Protein AF-A0A839HQU5-F1 (afdb_monomer_lite)

Sequence (50 aa):
MQTPPDLLASHGPRDTLDVDVLIVGAGPAGLATAIRLKQLAAAAGTELSV

Radius of gyration: 16.87 Å; chains: 1; bounding box: 31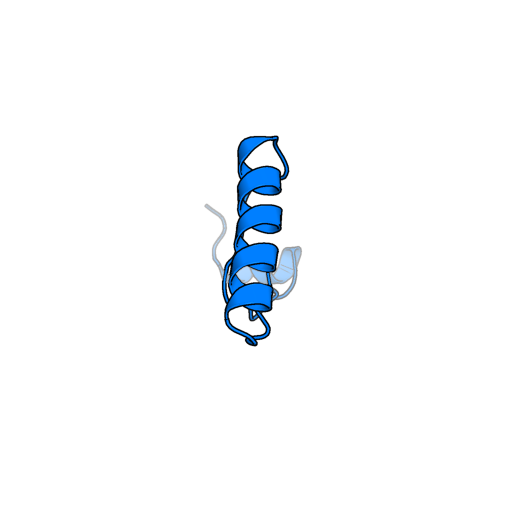×30×44 Å

pLDDT: mean 94.13, std 4.84, range [75.06, 98.56]

Organism: NCBI:txid2759899

Secondary structure (DSSP, 8-state):
---HHHHHHHH-SPP----S------SHHHHHHHHHHHHHHHHTT-----

InterPro domains:
  IPR036188 FAD/NAD(P)-binding domain superfamily [G3DSA:3.50.50.60] (7-50)
  IPR036188 FAD/NAD(P)-binding domain superfamily [SSF51905] (16-50)

Foldseek 3Di:
DDDPVRCCVVPNDDDDDDFPDDFDDPDPVSVVVVVVVCVVCVVVVHDGGD

Structure (mmCIF, N/CA/C/O backbone):
data_AF-A0A839HQU5-F1
#
_entry.id   AF-A0A839HQU5-F1
#
loop_
_atom_site.group_PDB
_atom_site.id
_atom_site.type_symbol
_atom_site.label_atom_id
_atom_site.label_alt_id
_atom_site.label_comp_id
_atom_site.label_asym_id
_atom_site.label_entity_id
_atom_site.label_seq_id
_atom_site.pdbx_PDB_ins_code
_atom_site.Cartn_x
_atom_site.Cartn_y
_atom_site.Cartn_z
_atom_site.occupancy
_atom_site.B_iso_or_equiv
_atom_site.auth_seq_id
_atom_site.auth_comp_id
_atom_site.auth_asym_id
_atom_site.auth_atom_id
_atom_site.pdbx_PDB_model_num
ATOM 1 N N . MET A 1 1 ? 13.967 -10.610 -31.849 1.00 75.06 1 MET A N 1
ATOM 2 C CA . MET A 1 1 ? 13.487 -10.634 -30.450 1.00 75.06 1 MET A CA 1
ATOM 3 C C . MET A 1 1 ? 14.011 -11.900 -29.802 1.00 75.06 1 MET A C 1
ATOM 5 O O . MET A 1 1 ? 14.045 -12.910 -30.491 1.00 75.06 1 MET A O 1
ATOM 9 N N . GLN A 1 2 ? 14.449 -11.848 -28.544 1.00 80.44 2 GLN A N 1
ATOM 10 C CA . GLN A 1 2 ? 14.785 -13.067 -27.798 1.00 80.44 2 GLN A CA 1
ATOM 11 C C . GLN A 1 2 ? 13.512 -13.872 -27.522 1.00 80.44 2 GLN A C 1
ATOM 13 O O . GLN A 1 2 ? 12.447 -13.283 -27.321 1.00 80.44 2 GLN A O 1
ATOM 18 N N . THR A 1 3 ? 13.610 -15.202 -27.549 1.00 88.94 3 THR A N 1
ATOM 19 C CA . THR A 1 3 ? 12.472 -16.075 -27.243 1.00 88.94 3 THR A CA 1
ATOM 20 C C . THR A 1 3 ? 12.337 -16.268 -25.724 1.00 88.94 3 THR A C 1
ATOM 22 O O . THR A 1 3 ? 13.314 -16.084 -24.995 1.00 88.94 3 THR A O 1
ATOM 25 N N . PRO A 1 4 ? 11.149 -16.626 -25.198 1.00 87.56 4 PRO A N 1
ATOM 26 C CA . PRO A 1 4 ? 10.964 -16.815 -23.756 1.00 87.56 4 PRO A CA 1
ATOM 27 C C . PRO A 1 4 ? 11.954 -17.801 -23.096 1.00 87.56 4 PRO A C 1
ATOM 29 O O . PRO A 1 4 ? 12.422 -17.496 -21.999 1.00 87.56 4 PRO A O 1
ATOM 32 N N . PRO A 1 5 ? 12.334 -18.934 -23.727 1.00 89.56 5 PRO A N 1
ATOM 33 C CA . PRO A 1 5 ? 13.376 -19.818 -23.197 1.00 89.56 5 PRO A CA 1
ATOM 34 C C . PRO A 1 5 ? 14.753 -19.148 -23.058 1.00 89.56 5 PRO A C 1
ATOM 36 O O . PRO A 1 5 ? 15.419 -19.345 -22.043 1.00 89.56 5 PRO A O 1
ATOM 39 N N . ASP A 1 6 ? 15.155 -18.312 -24.025 1.00 91.81 6 ASP A N 1
ATOM 40 C CA . ASP A 1 6 ? 16.457 -17.619 -24.009 1.00 91.81 6 ASP A CA 1
ATOM 41 C C . ASP A 1 6 ? 16.564 -16.637 -22.830 1.00 91.81 6 ASP A C 1
ATOM 43 O O . ASP A 1 6 ? 17.627 -16.467 -22.225 1.00 91.81 6 ASP A O 1
ATOM 47 N N . LEU A 1 7 ? 15.443 -16.001 -22.474 1.00 90.06 7 LEU A N 1
ATOM 48 C CA . LEU A 1 7 ? 15.357 -15.071 -21.347 1.00 90.06 7 LEU A CA 1
ATOM 49 C C . LEU A 1 7 ? 15.502 -15.792 -20.001 1.00 90.06 7 LEU A C 1
ATOM 51 O O . LEU A 1 7 ? 16.218 -15.309 -19.126 1.00 90.06 7 LEU A O 1
ATOM 55 N N . LEU A 1 8 ? 14.873 -16.961 -19.851 1.00 90.00 8 LEU A N 1
ATOM 56 C CA . LEU A 1 8 ? 14.958 -17.774 -18.632 1.00 90.00 8 LEU A CA 1
ATOM 57 C C . LEU A 1 8 ? 16.358 -18.367 -18.433 1.00 90.00 8 LEU A C 1
ATOM 59 O O . LEU A 1 8 ? 16.846 -18.419 -17.309 1.00 90.00 8 LEU A O 1
ATOM 63 N N . ALA A 1 9 ? 17.027 -18.774 -19.516 1.00 90.00 9 ALA A N 1
ATOM 64 C CA . ALA A 1 9 ? 18.398 -19.279 -19.448 1.00 90.00 9 ALA A CA 1
ATOM 65 C C . ALA A 1 9 ? 19.405 -18.204 -18.997 1.00 90.00 9 ALA A C 1
ATOM 67 O O . ALA A 1 9 ? 20.398 -18.529 -18.351 1.00 90.00 9 ALA A O 1
ATOM 68 N N . SER A 1 10 ? 19.151 -16.931 -19.326 1.00 92.62 10 SER A N 1
ATOM 69 C CA . SER A 1 10 ? 20.041 -15.806 -19.005 1.00 92.62 10 SER A CA 1
ATOM 70 C C . SER A 1 10 ? 19.746 -15.125 -17.662 1.00 92.62 10 SER A C 1
ATOM 72 O O . SER A 1 10 ? 20.676 -14.607 -17.049 1.00 92.62 10 SER A O 1
ATOM 74 N N . HIS A 1 11 ? 18.495 -15.139 -17.188 1.00 91.00 11 HIS A N 1
ATOM 75 C CA . HIS A 1 11 ? 18.073 -14.400 -15.984 1.00 91.00 11 HIS A CA 1
ATOM 76 C C . HIS A 1 11 ? 17.466 -15.280 -14.883 1.00 91.00 11 HIS A C 1
ATOM 78 O O . HIS A 1 11 ? 17.139 -14.775 -13.813 1.00 91.00 11 HIS A O 1
ATOM 84 N N . GLY A 1 12 ? 17.335 -16.587 -15.120 1.00 88.44 12 GLY A N 1
ATOM 85 C CA . GLY A 1 12 ? 16.715 -17.514 -14.182 1.00 88.44 12 GLY A CA 1
ATOM 86 C C . GLY A 1 12 ? 15.179 -17.496 -14.225 1.00 88.44 12 GLY A C 1
ATOM 87 O O . GLY A 1 12 ? 14.565 -16.816 -15.056 1.00 88.44 12 GLY A O 1
ATOM 88 N N . PRO A 1 13 ? 14.532 -18.307 -13.371 1.00 90.81 13 PRO A N 1
ATOM 89 C CA . PRO A 1 13 ? 13.079 -18.349 -13.253 1.00 90.81 13 PRO A CA 1
ATOM 90 C C . PRO A 1 13 ? 12.520 -17.044 -12.665 1.00 90.81 13 PRO A C 1
ATOM 92 O O . PRO A 1 13 ? 13.222 -16.290 -12.000 1.00 90.81 13 PRO A O 1
ATOM 95 N N . ARG A 1 14 ? 11.235 -16.774 -12.915 1.00 90.50 14 ARG A N 1
ATOM 96 C CA . ARG A 1 14 ? 10.536 -15.615 -12.345 1.00 90.50 14 ARG A CA 1
ATOM 97 C C . ARG A 1 14 ? 10.132 -15.896 -10.902 1.00 90.50 14 ARG A C 1
ATOM 99 O O . ARG A 1 14 ? 9.544 -16.942 -10.636 1.00 90.50 14 ARG A O 1
ATOM 106 N N . ASP A 1 15 ? 10.347 -14.920 -10.033 1.00 90.38 15 ASP A N 1
ATOM 107 C CA . ASP A 1 15 ? 9.826 -14.958 -8.671 1.00 90.38 15 ASP A CA 1
ATOM 108 C C . ASP A 1 15 ? 8.347 -14.562 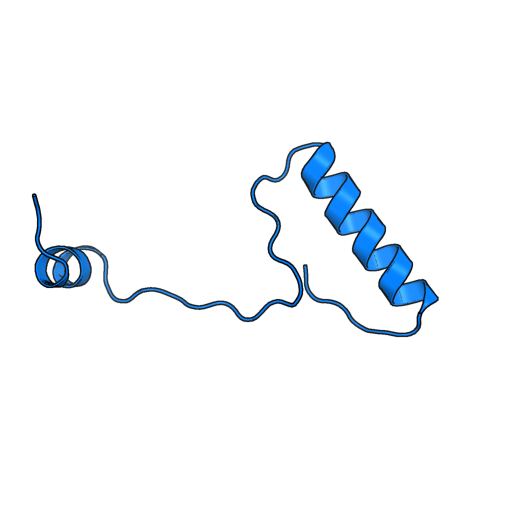-8.650 1.00 90.38 15 ASP A C 1
ATOM 110 O O . ASP A 1 15 ? 7.892 -13.714 -9.422 1.00 90.38 15 ASP A O 1
ATOM 114 N N . THR A 1 16 ? 7.589 -15.201 -7.763 1.00 93.12 16 THR A N 1
ATOM 115 C CA . THR A 1 16 ? 6.188 -14.866 -7.482 1.00 93.12 16 THR A CA 1
ATOM 116 C C . THR A 1 16 ? 6.091 -14.422 -6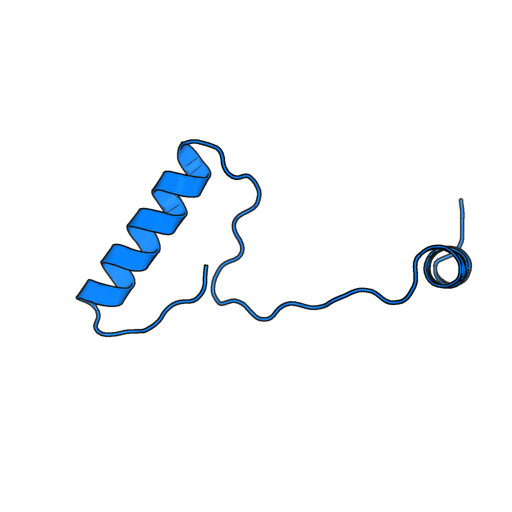.033 1.00 93.12 16 THR A C 1
ATOM 118 O O . THR A 1 16 ? 6.755 -14.990 -5.168 1.00 93.12 16 THR A O 1
ATOM 121 N N . LEU A 1 17 ? 5.280 -13.400 -5.780 1.00 93.94 17 LEU A N 1
ATOM 122 C CA . LEU A 1 17 ? 5.035 -12.880 -4.445 1.00 93.94 17 LEU A CA 1
ATOM 123 C C . LEU A 1 17 ? 3.528 -12.788 -4.220 1.00 93.94 17 LEU A C 1
ATOM 125 O O . LEU A 1 17 ? 2.839 -12.082 -4.956 1.00 93.94 17 LEU A O 1
ATOM 129 N N . A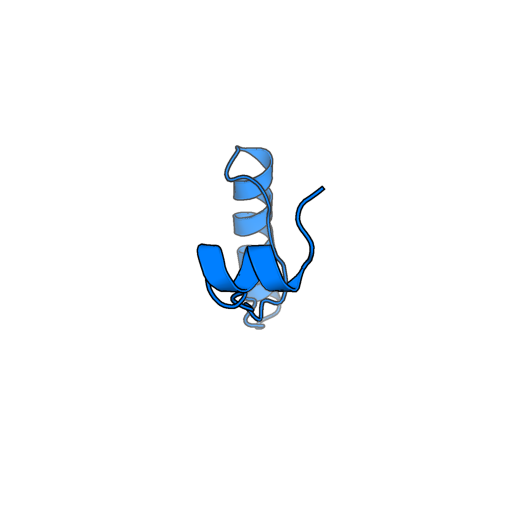SP A 1 18 ? 3.050 -13.471 -3.185 1.00 95.56 18 ASP A N 1
ATOM 130 C CA . ASP A 1 18 ? 1.658 -13.401 -2.757 1.00 95.56 18 ASP A CA 1
ATOM 131 C C . ASP A 1 18 ? 1.483 -12.230 -1.782 1.00 95.56 18 ASP A C 1
ATOM 133 O O . ASP A 1 18 ? 2.054 -12.212 -0.689 1.00 95.56 18 ASP A O 1
ATOM 137 N N . VAL A 1 19 ? 0.705 -11.232 -2.194 1.00 95.25 19 VAL A N 1
ATOM 138 C CA . VAL A 1 19 ? 0.322 -10.063 -1.390 1.00 95.25 19 VAL A CA 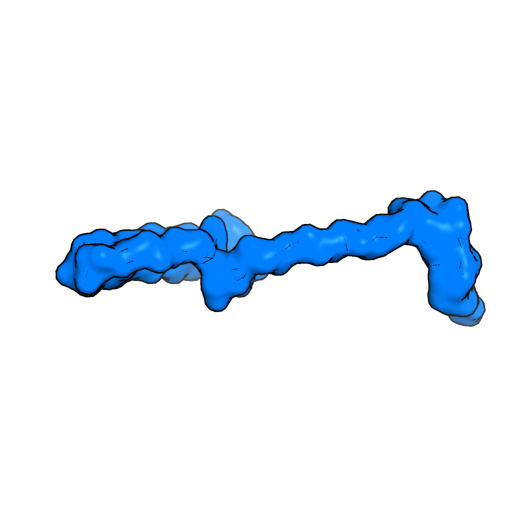1
ATOM 139 C C . VAL A 1 19 ? -1.138 -9.727 -1.653 1.00 95.25 19 VAL A C 1
ATOM 141 O O . VAL A 1 19 ? -1.648 -9.982 -2.744 1.00 95.25 19 VAL A O 1
ATOM 144 N N . ASP A 1 20 ? -1.800 -9.104 -0.679 1.00 96.69 20 ASP A N 1
ATOM 145 C CA . ASP A 1 20 ? -3.175 -8.630 -0.862 1.00 96.69 20 ASP A CA 1
ATOM 146 C C . ASP A 1 20 ? -3.213 -7.424 -1.807 1.00 96.69 20 ASP A C 1
ATOM 148 O O . ASP A 1 20 ? -4.103 -7.295 -2.650 1.00 96.69 20 ASP A O 1
ATOM 152 N N . VAL A 1 21 ? -2.231 -6.526 -1.673 1.00 96.50 21 VAL A N 1
ATOM 153 C CA . VAL A 1 21 ? -2.102 -5.324 -2.497 1.00 96.50 21 VAL A CA 1
ATOM 154 C C . VAL A 1 21 ? -0.635 -5.102 -2.856 1.00 96.50 21 VAL A C 1
ATOM 156 O O . VAL A 1 21 ? 0.204 -4.976 -1.976 1.00 96.50 21 VAL A O 1
ATOM 159 N N . LEU A 1 22 ? -0.326 -4.983 -4.151 1.00 96.81 22 LEU A N 1
ATOM 160 C CA . LEU A 1 22 ? 1.006 -4.603 -4.631 1.00 96.81 22 LEU A CA 1
ATOM 161 C C . LEU A 1 22 ? 1.037 -3.118 -5.013 1.00 96.81 22 LEU A C 1
ATOM 163 O O . LEU A 1 22 ? 0.287 -2.681 -5.887 1.00 96.81 22 LEU A O 1
ATOM 167 N N . ILE A 1 23 ? 1.944 -2.349 -4.407 1.00 97.25 23 ILE A N 1
ATOM 168 C CA . ILE A 1 23 ? 2.128 -0.922 -4.709 1.00 97.25 23 ILE A CA 1
ATOM 169 C C . ILE A 1 23 ? 3.399 -0.725 -5.538 1.00 97.25 23 ILE A C 1
ATOM 171 O O . ILE A 1 23 ? 4.510 -0.988 -5.082 1.00 97.25 23 ILE A O 1
ATOM 175 N N . VAL A 1 24 ? 3.249 -0.207 -6.761 1.00 97.31 24 VAL A N 1
ATOM 176 C CA . VAL A 1 24 ? 4.379 0.082 -7.656 1.00 97.31 24 VAL A CA 1
ATOM 177 C C . VAL A 1 24 ? 4.806 1.543 -7.510 1.00 97.31 24 VAL A C 1
ATOM 179 O O . VAL A 1 24 ? 4.121 2.455 -7.969 1.00 97.31 24 VAL A O 1
ATOM 182 N N . GLY A 1 25 ? 5.972 1.753 -6.897 1.00 95.75 25 GLY A N 1
ATOM 183 C CA . GLY A 1 25 ? 6.593 3.066 -6.711 1.00 95.75 25 GLY A CA 1
ATOM 184 C C . GLY A 1 25 ? 6.416 3.633 -5.299 1.00 95.75 25 GLY A C 1
ATOM 185 O O . GLY A 1 25 ? 5.308 3.907 -4.846 1.00 95.75 25 GLY A O 1
ATOM 186 N N . ALA A 1 26 ? 7.534 3.888 -4.616 1.00 96.69 26 ALA A N 1
ATOM 187 C CA . ALA A 1 26 ? 7.583 4.384 -3.234 1.00 96.69 26 ALA A CA 1
ATOM 188 C C . ALA A 1 26 ? 7.584 5.926 -3.132 1.00 96.69 26 ALA A C 1
ATOM 190 O O . ALA A 1 26 ? 8.255 6.511 -2.285 1.00 96.69 26 ALA A O 1
ATOM 191 N N . GLY A 1 27 ? 6.860 6.601 -4.028 1.00 98.06 27 GLY A N 1
ATOM 192 C CA . GLY A 1 27 ? 6.668 8.052 -3.963 1.00 98.06 27 GLY A CA 1
ATOM 193 C C . GLY A 1 27 ? 5.649 8.458 -2.888 1.00 98.06 27 GLY A C 1
ATOM 194 O O . GLY A 1 27 ? 5.028 7.592 -2.267 1.00 98.06 27 GLY A O 1
ATOM 195 N N . PRO A 1 28 ? 5.388 9.766 -2.702 1.00 98.56 28 PRO A N 1
ATOM 196 C CA . PRO A 1 28 ? 4.450 10.250 -1.686 1.00 98.56 28 PRO A CA 1
ATOM 197 C C . PRO A 1 28 ? 3.058 9.615 -1.789 1.00 98.56 28 PRO A C 1
ATOM 199 O O . PRO A 1 28 ? 2.484 9.228 -0.776 1.00 98.56 28 PRO A O 1
ATOM 202 N N . ALA A 1 29 ? 2.542 9.440 -3.011 1.00 98.31 29 ALA A N 1
ATOM 203 C CA . ALA A 1 29 ? 1.250 8.798 -3.246 1.00 98.31 29 ALA A CA 1
ATOM 204 C C . ALA A 1 29 ? 1.254 7.302 -2.879 1.00 98.31 29 ALA A C 1
ATOM 206 O O . ALA A 1 29 ? 0.323 6.830 -2.225 1.00 98.31 29 ALA A O 1
ATOM 207 N N . GLY A 1 30 ? 2.304 6.563 -3.256 1.00 98.31 30 GLY A N 1
ATOM 208 C CA . GLY A 1 30 ? 2.430 5.134 -2.952 1.00 98.31 30 GLY A CA 1
ATOM 209 C C . GLY A 1 30 ? 2.572 4.880 -1.453 1.00 98.31 30 GLY A C 1
ATOM 210 O O . GLY A 1 30 ? 1.846 4.064 -0.891 1.00 98.31 30 GLY A O 1
ATOM 211 N N . LEU A 1 31 ? 3.420 5.658 -0.776 1.00 98.31 31 LEU A N 1
ATOM 212 C CA . LEU A 1 31 ? 3.598 5.558 0.673 1.00 98.31 31 LEU A CA 1
ATOM 213 C C . LEU A 1 31 ? 2.342 5.986 1.441 1.00 98.31 31 LEU A C 1
ATOM 215 O O . LEU A 1 31 ? 1.946 5.299 2.379 1.00 98.31 31 LEU A O 1
ATOM 219 N N . ALA A 1 32 ? 1.667 7.065 1.026 1.00 98.50 32 ALA A N 1
ATOM 220 C CA . ALA A 1 32 ? 0.391 7.462 1.622 1.00 98.50 32 ALA A CA 1
ATOM 221 C C . ALA A 1 32 ? -0.669 6.359 1.477 1.00 98.50 32 ALA A C 1
ATOM 223 O O . ALA A 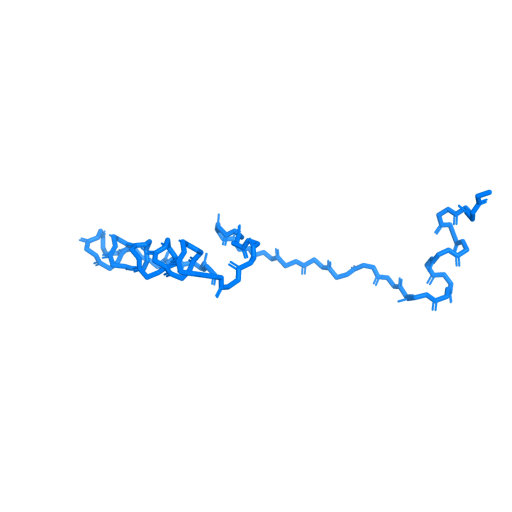1 32 ? -1.408 6.091 2.425 1.00 98.50 32 ALA A O 1
ATOM 224 N N . THR A 1 33 ? -0.700 5.682 0.325 1.00 98.31 33 THR A N 1
ATOM 225 C CA . THR A 1 33 ? -1.596 4.545 0.073 1.00 98.31 33 THR A CA 1
ATOM 226 C C . THR A 1 33 ? -1.269 3.370 0.995 1.00 98.31 33 THR A C 1
ATOM 228 O O . THR A 1 33 ? -2.160 2.898 1.698 1.00 98.31 33 THR A O 1
ATOM 231 N N . ALA A 1 34 ? 0.001 2.953 1.078 1.00 98.19 34 ALA A N 1
ATOM 232 C CA . ALA A 1 34 ? 0.445 1.861 1.950 1.00 98.19 34 ALA A CA 1
ATOM 233 C C . ALA A 1 34 ? 0.097 2.120 3.426 1.00 98.19 34 ALA A C 1
ATOM 235 O O . ALA A 1 34 ? -0.506 1.280 4.098 1.00 98.19 34 ALA A O 1
ATOM 236 N N . ILE A 1 35 ? 0.417 3.322 3.919 1.00 97.88 35 ILE A N 1
ATOM 237 C CA . ILE A 1 35 ? 0.131 3.736 5.298 1.00 97.88 35 ILE A CA 1
ATOM 238 C C . ILE A 1 35 ? -1.377 3.731 5.551 1.00 97.88 35 ILE A C 1
ATOM 240 O O . ILE A 1 35 ? -1.835 3.200 6.566 1.00 97.88 35 ILE A O 1
ATOM 244 N N . ARG A 1 36 ? -2.169 4.301 4.635 1.00 98.19 36 ARG A N 1
ATOM 245 C CA . ARG A 1 36 ? -3.618 4.388 4.815 1.00 98.19 36 ARG A CA 1
ATOM 246 C C . ARG A 1 36 ? -4.280 3.012 4.804 1.00 98.19 36 ARG A C 1
ATOM 248 O O . ARG A 1 36 ? -5.172 2.776 5.617 1.00 98.19 36 ARG A O 1
ATOM 255 N N . LEU A 1 37 ? -3.829 2.106 3.940 1.00 98.00 37 LEU A N 1
ATOM 256 C CA . LEU A 1 37 ? -4.306 0.725 3.892 1.00 98.00 37 LEU A CA 1
ATOM 257 C C . LEU A 1 37 ? -4.028 -0.017 5.206 1.00 98.00 37 LEU A C 1
ATOM 259 O O . LEU A 1 37 ? -4.949 -0.598 5.776 1.00 98.00 37 LEU A O 1
ATOM 263 N N . LYS A 1 38 ? -2.810 0.087 5.756 1.00 97.06 38 LYS A N 1
ATOM 264 C CA . LYS A 1 38 ? -2.479 -0.499 7.069 1.00 97.06 38 LYS A CA 1
ATOM 265 C C . LYS A 1 38 ? -3.345 0.065 8.202 1.00 97.06 38 LYS A C 1
ATOM 267 O O . LYS A 1 38 ? -3.795 -0.694 9.055 1.00 97.06 38 LYS A O 1
ATOM 272 N N . GLN A 1 39 ? -3.622 1.372 8.208 1.00 98.25 39 GLN A N 1
ATOM 273 C CA . GLN A 1 39 ? -4.510 1.985 9.207 1.00 98.25 39 GLN A CA 1
ATOM 274 C C . GLN A 1 39 ? -5.946 1.451 9.124 1.00 98.25 39 GLN A C 1
ATOM 276 O O . GLN A 1 39 ? -6.561 1.189 10.155 1.00 98.25 39 GLN A O 1
ATOM 281 N N . LEU A 1 40 ? -6.489 1.308 7.910 1.00 98.12 40 LEU A N 1
ATOM 282 C CA . LEU A 1 40 ? -7.834 0.769 7.699 1.00 98.12 40 LEU A CA 1
ATOM 283 C C . LEU A 1 40 ? -7.922 -0.699 8.125 1.00 98.12 40 LEU A C 1
ATOM 285 O O . LEU A 1 40 ? -8.873 -1.067 8.808 1.00 98.12 40 LEU A O 1
ATOM 289 N N . ALA A 1 41 ? -6.914 -1.505 7.784 1.00 98.00 41 ALA A N 1
ATOM 290 C CA . ALA A 1 41 ? -6.839 -2.906 8.185 1.00 98.00 41 ALA A CA 1
ATOM 291 C C . ALA A 1 41 ? -6.820 -3.053 9.717 1.00 98.00 41 ALA A C 1
ATOM 293 O O . ALA A 1 41 ? -7.616 -3.807 10.274 1.00 98.00 41 ALA A O 1
ATOM 294 N N . ALA A 1 42 ? -6.006 -2.244 10.406 1.00 97.56 42 ALA A N 1
ATOM 295 C CA . ALA A 1 42 ? -5.970 -2.212 11.866 1.00 97.56 42 ALA A CA 1
ATOM 296 C C . ALA A 1 42 ? -7.323 -1.805 12.478 1.00 97.56 42 ALA A C 1
ATOM 298 O O . ALA A 1 42 ? -7.772 -2.424 13.440 1.00 97.56 42 ALA A O 1
ATOM 299 N N . ALA A 1 43 ? -8.003 -0.806 11.904 1.00 98.25 43 ALA A N 1
ATOM 300 C CA . ALA A 1 43 ? -9.328 -0.382 12.361 1.00 98.25 43 ALA A CA 1
ATOM 301 C C . ALA A 1 43 ? -10.410 -1.457 12.146 1.00 98.25 43 ALA A C 1
ATOM 303 O O . ALA A 1 43 ? -11.340 -1.555 12.943 1.00 98.25 43 ALA A O 1
ATOM 304 N N . ALA A 1 44 ? -10.283 -2.267 11.093 1.00 97.50 44 ALA A N 1
ATOM 305 C CA . ALA A 1 44 ? -11.169 -3.392 10.805 1.00 97.50 44 ALA A CA 1
ATOM 306 C C . ALA A 1 44 ? -10.815 -4.671 11.590 1.00 97.50 44 ALA A C 1
ATOM 308 O O . ALA A 1 44 ? -11.543 -5.657 11.499 1.00 97.50 44 ALA A O 1
ATOM 309 N N . GLY A 1 45 ? -9.714 -4.675 12.353 1.00 96.81 45 GLY A N 1
ATOM 310 C CA . GLY A 1 45 ? -9.229 -5.866 13.057 1.00 96.81 45 GLY A CA 1
ATOM 311 C C . GLY A 1 45 ? -8.718 -6.964 12.118 1.00 96.81 45 GLY A C 1
ATOM 312 O O . GLY A 1 45 ? -8.725 -8.135 12.483 1.00 96.81 45 GLY A O 1
ATOM 313 N N . THR A 1 46 ? -8.302 -6.594 10.906 1.00 95.94 46 THR A N 1
ATOM 314 C CA . THR A 1 46 ? -7.795 -7.505 9.872 1.00 95.94 46 THR A CA 1
ATOM 315 C C . THR A 1 46 ? -6.310 -7.274 9.634 1.00 95.94 46 THR A C 1
ATOM 317 O O . THR A 1 46 ? -5.836 -6.139 9.706 1.00 95.94 46 THR A O 1
ATOM 320 N N . GLU A 1 47 ? -5.581 -8.329 9.287 1.00 92.06 47 GLU A N 1
ATOM 321 C CA . GLU A 1 47 ? -4.209 -8.205 8.800 1.00 92.06 47 GLU A CA 1
ATOM 322 C C . GLU A 1 47 ? -4.211 -8.046 7.272 1.00 92.06 47 GLU A C 1
ATOM 324 O O . GLU A 1 47 ? -5.014 -8.673 6.586 1.00 92.06 47 GLU A O 1
ATOM 329 N N . LEU A 1 48 ? -3.353 -7.164 6.753 1.00 93.94 48 LEU A N 1
ATOM 330 C CA . LEU A 1 48 ? -3.234 -6.857 5.323 1.00 93.94 48 LEU A CA 1
ATOM 331 C C . LEU A 1 48 ? -1.757 -6.769 4.949 1.00 93.94 48 LEU A C 1
ATOM 333 O O . LEU A 1 48 ? -1.021 -6.015 5.593 1.00 93.94 48 LEU A O 1
ATOM 337 N N . SER A 1 49 ? -1.332 -7.462 3.900 1.00 92.31 49 SER A N 1
ATOM 338 C CA . SER A 1 49 ? 0.009 -7.358 3.320 1.00 92.31 49 SER A CA 1
ATOM 339 C C . SER A 1 49 ? 0.039 -6.336 2.173 1.00 92.31 49 SER A C 1
ATOM 341 O O . SER A 1 49 ? -0.782 -6.405 1.256 1.00 92.31 49 SER A O 1
ATOM 343 N N . VAL A 1 50 ? 0.970 -5.377 2.250 1.00 88.19 50 VAL A N 1
ATOM 344 C CA . VAL A 1 50 ? 1.231 -4.303 1.263 1.00 88.19 50 VAL A CA 1
ATOM 345 C C . VAL A 1 50 ? 2.711 -4.223 0.942 1.00 88.19 50 VAL A C 1
ATOM 347 O O . VAL A 1 50 ? 3.502 -4.481 1.881 1.00 88.19 50 VAL A O 1
#